Protein AF-A0AAD1A758-F1 (afdb_monomer_lite)

Secondary structure (DSSP, 8-state):
---S--TTSGGGSPP-SHHHHHTS-HHHHHHHHHHHHTT----SSS-HHHHHHHHHHHHHTTSS-TT--HHHHHHHHHHSGGG--STTHHHHHHHHHHHHHHTTS--

Sequence (107 aa):
MSNEPDFKNPNREPVTSLMDLALLDDDEMAEGYQDGAGGLPCGDNRSRSYWHGWRNGARDRGHRDRAGDMWDALLAGNVTPEGRGLAELPARIEECRKVLREAGALA

pLDDT: mean 93.77, std 5.73, range [60.0, 98.62]

Foldseek 3Di:
DDLAADPVQQLRHFQQALLSLLLADPVLLCCLLVCLLVLHDQDDPGGNSSSNSNLNNVLVNVVDPVVRDPSVVRNCCRQQNVNHCPVVSVVSSVVSNVVCVVVVNHD

Radius of gyration: 13.74 Å; chains: 1; bounding box: 32×32×36 Å

Structure (mmCIF, N/CA/C/O backbone):
data_AF-A0AAD1A758-F1
#
_entry.id   AF-A0AAD1A758-F1
#
loop_
_atom_site.group_PDB
_atom_site.id
_atom_site.type_symbol
_atom_site.label_atom_id
_atom_site.label_alt_id
_atom_site.label_comp_id
_atom_site.label_asym_id
_atom_site.label_entity_id
_atom_site.label_seq_id
_atom_site.pdbx_PDB_ins_code
_atom_site.Cartn_x
_atom_site.Cartn_y
_atom_site.Cartn_z
_atom_site.occupancy
_atom_site.B_iso_or_equiv
_atom_site.auth_seq_id
_atom_site.auth_comp_id
_atom_site.auth_asym_id
_atom_site.auth_atom_id
_atom_site.pdbx_PDB_model_num
ATOM 1 N N . MET A 1 1 ? -1.442 12.286 -17.701 1.00 60.00 1 MET A N 1
ATOM 2 C CA . MET A 1 1 ? -1.411 12.388 -16.229 1.00 60.00 1 MET A CA 1
ATOM 3 C C . MET A 1 1 ? -0.347 11.447 -15.698 1.00 60.00 1 MET A C 1
ATOM 5 O O . MET A 1 1 ? -0.018 10.485 -16.384 1.00 60.00 1 MET A O 1
ATOM 9 N N . SER A 1 2 ? 0.262 11.786 -14.566 1.00 72.56 2 SER A N 1
ATOM 10 C CA . SER A 1 2 ? 1.348 11.002 -13.978 1.00 72.56 2 SER A CA 1
ATOM 11 C C . SER A 1 2 ? 0.767 9.902 -13.089 1.00 72.56 2 SER A C 1
ATOM 13 O O . SER A 1 2 ? -0.127 10.189 -12.301 1.00 72.56 2 SER A O 1
ATOM 15 N N . ASN A 1 3 ? 1.268 8.668 -13.194 1.00 81.75 3 ASN A N 1
ATOM 16 C CA . ASN A 1 3 ? 0.936 7.597 -12.240 1.00 81.75 3 ASN A CA 1
ATOM 17 C C . ASN A 1 3 ? 1.796 7.675 -10.959 1.00 81.75 3 ASN A C 1
ATOM 19 O O . ASN A 1 3 ? 1.724 6.782 -10.111 1.00 81.75 3 ASN A O 1
ATOM 23 N N . GLU A 1 4 ? 2.630 8.713 -10.855 1.00 88.44 4 GLU A N 1
ATOM 24 C CA . GLU A 1 4 ? 3.486 8.982 -9.704 1.00 88.44 4 GLU A CA 1
ATOM 25 C C . GLU A 1 4 ? 2.692 9.506 -8.498 1.00 88.44 4 GLU A C 1
ATOM 27 O O . GLU A 1 4 ? 1.571 9.996 -8.662 1.00 88.44 4 GLU A O 1
ATOM 32 N N . PRO A 1 5 ? 3.273 9.422 -7.289 1.00 91.19 5 PRO A N 1
ATOM 33 C CA . PRO A 1 5 ? 2.699 10.014 -6.087 1.00 91.19 5 PRO A CA 1
ATOM 34 C C . PRO A 1 5 ? 2.283 11.479 -6.264 1.00 91.19 5 PRO A C 1
ATOM 36 O O . PRO A 1 5 ? 3.038 12.292 -6.802 1.00 91.19 5 PRO A O 1
ATOM 39 N N . ASP A 1 6 ? 1.106 11.824 -5.744 1.00 91.38 6 ASP A N 1
ATOM 40 C CA . ASP A 1 6 ? 0.581 13.191 -5.713 1.00 91.38 6 ASP A CA 1
ATOM 41 C C . ASP A 1 6 ? -0.119 13.453 -4.377 1.00 91.38 6 ASP A C 1
ATOM 43 O O . ASP A 1 6 ? -1.262 13.065 -4.171 1.00 91.38 6 ASP A O 1
ATOM 47 N N . PHE A 1 7 ? 0.555 14.170 -3.477 1.00 89.12 7 PHE A N 1
ATOM 48 C CA . PHE A 1 7 ? 0.037 14.509 -2.146 1.00 89.12 7 PHE A CA 1
ATOM 49 C C . PHE A 1 7 ? -1.153 15.483 -2.160 1.00 89.12 7 PHE A C 1
ATOM 51 O O . PHE A 1 7 ? -1.740 15.747 -1.115 1.00 89.12 7 PHE A O 1
ATOM 58 N N . LYS A 1 8 ? -1.519 16.048 -3.319 1.00 91.12 8 LYS A N 1
ATOM 59 C CA . LYS A 1 8 ? -2.756 16.832 -3.467 1.00 91.12 8 LYS A CA 1
ATOM 60 C C . LYS A 1 8 ? -3.964 15.949 -3.775 1.00 91.12 8 LYS A C 1
ATOM 62 O O . LYS A 1 8 ? -5.094 16.415 -3.640 1.00 91.12 8 LYS A O 1
ATOM 67 N N . ASN A 1 9 ? -3.734 14.704 -4.187 1.00 90.81 9 ASN A N 1
ATOM 68 C CA . ASN A 1 9 ? -4.764 13.715 -4.449 1.00 90.81 9 ASN A CA 1
ATOM 69 C C . ASN A 1 9 ? -4.639 12.574 -3.423 1.00 90.81 9 ASN A C 1
ATOM 71 O O . ASN A 1 9 ? -3.724 11.761 -3.541 1.00 90.81 9 ASN A O 1
ATOM 75 N N . PRO A 1 10 ? -5.562 12.440 -2.454 1.00 91.69 10 PRO A N 1
ATOM 76 C CA . PRO A 1 10 ? -5.470 11.391 -1.435 1.00 91.69 10 PRO A CA 1
ATOM 77 C C . PRO A 1 10 ? -5.455 9.971 -2.030 1.00 91.69 10 PRO A C 1
ATOM 79 O O . PRO A 1 10 ? -4.877 9.061 -1.444 1.00 91.69 10 PRO A O 1
ATOM 82 N N . ASN A 1 11 ? -5.997 9.766 -3.237 1.00 94.12 11 ASN A N 1
ATOM 83 C CA . ASN A 1 11 ? -5.939 8.470 -3.926 1.00 94.12 11 ASN A CA 1
ATOM 84 C C . ASN A 1 11 ? -4.559 8.152 -4.528 1.00 94.12 11 ASN A C 1
ATOM 86 O O . ASN A 1 11 ? -4.317 7.030 -4.968 1.00 94.12 11 ASN A O 1
ATOM 90 N N . ARG A 1 12 ? -3.654 9.133 -4.565 1.00 94.00 12 ARG A N 1
ATOM 91 C CA . ARG A 1 12 ? -2.264 9.024 -5.032 1.00 94.00 12 ARG A CA 1
ATOM 92 C C . ARG A 1 12 ? -1.262 9.241 -3.899 1.00 94.00 12 ARG A C 1
ATOM 94 O O . ARG A 1 12 ? -0.074 9.444 -4.157 1.00 94.00 12 ARG A O 1
ATOM 101 N N . GLU A 1 13 ? -1.723 9.232 -2.652 1.00 94.75 13 GLU A N 1
ATOM 102 C CA . GLU A 1 13 ? -0.850 9.332 -1.492 1.00 94.75 13 GLU A CA 1
ATOM 103 C C . GLU A 1 13 ? -0.233 7.958 -1.184 1.00 94.75 13 GLU A C 1
ATOM 105 O O . GLU A 1 13 ? -0.976 6.993 -0.959 1.00 94.75 13 GLU A O 1
ATOM 110 N N . PRO A 1 14 ? 1.108 7.825 -1.174 1.00 96.12 14 PRO A N 1
ATOM 111 C CA . PRO A 1 14 ? 1.768 6.555 -0.903 1.00 96.12 14 PRO A CA 1
ATOM 112 C C . PRO A 1 14 ? 1.360 5.943 0.432 1.00 96.12 14 PRO A C 1
ATOM 114 O O . PRO A 1 14 ? 1.117 6.640 1.413 1.00 96.12 14 PRO A O 1
ATOM 117 N N . VAL A 1 15 ? 1.322 4.617 0.465 1.00 97.06 15 VAL A N 1
ATOM 118 C CA . VAL A 1 15 ? 1.078 3.849 1.687 1.00 97.06 15 VAL A CA 1
ATOM 119 C C . VAL A 1 15 ? 2.417 3.654 2.367 1.00 97.06 15 VAL A C 1
ATOM 121 O O . VAL A 1 15 ? 3.350 3.177 1.724 1.00 97.06 15 VAL A O 1
ATOM 124 N N . THR A 1 16 ? 2.543 4.048 3.631 1.00 96.44 16 THR A N 1
ATOM 125 C CA . THR A 1 16 ? 3.867 4.097 4.286 1.00 96.44 16 THR A CA 1
ATOM 126 C C . THR A 1 16 ? 3.955 3.330 5.596 1.00 96.44 16 THR A C 1
ATOM 128 O O . THR A 1 16 ? 5.054 3.160 6.113 1.00 96.44 16 THR A O 1
ATOM 131 N N . SER A 1 17 ? 2.849 2.819 6.139 1.00 96.56 17 SER A N 1
ATOM 132 C CA . SER A 1 17 ? 2.855 2.080 7.406 1.00 96.56 17 SER A CA 1
ATOM 133 C C . SER A 1 17 ? 1.921 0.874 7.384 1.00 96.56 17 SER A C 1
ATOM 135 O O . SER A 1 17 ? 1.081 0.738 6.499 1.00 96.56 17 SER A O 1
ATOM 137 N N . LEU A 1 18 ? 2.046 0.006 8.392 1.00 96.62 18 LEU A N 1
ATOM 138 C CA . LEU A 1 18 ? 1.172 -1.157 8.540 1.00 96.62 18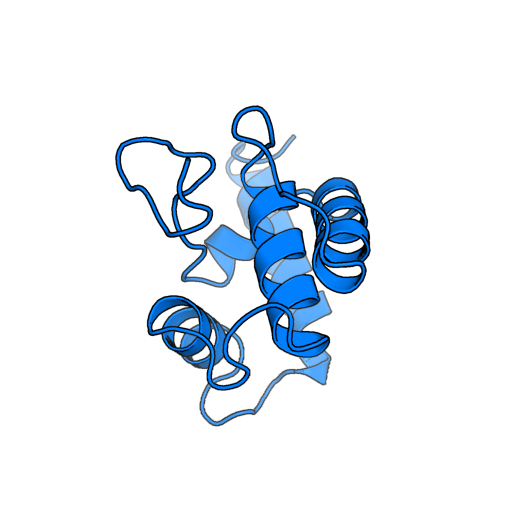 LEU A CA 1
ATOM 139 C C . LEU A 1 18 ? -0.295 -0.769 8.800 1.00 96.62 18 LEU A C 1
ATOM 141 O O . LEU A 1 18 ? -1.188 -1.374 8.221 1.00 96.62 18 LEU A O 1
ATOM 145 N N . MET A 1 19 ? -0.544 0.248 9.634 1.00 96.88 19 MET A N 1
ATOM 146 C CA . MET A 1 19 ? -1.904 0.750 9.898 1.00 96.88 19 MET A CA 1
ATOM 147 C C . MET A 1 19 ? -2.534 1.348 8.640 1.00 96.88 19 MET A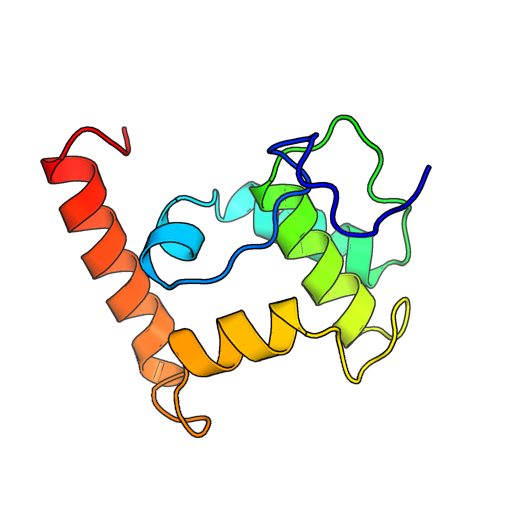 C 1
ATOM 149 O O . MET A 1 19 ? -3.720 1.176 8.390 1.00 96.88 19 MET A O 1
ATOM 153 N N . ASP A 1 20 ? -1.716 2.027 7.843 1.00 96.38 20 ASP A N 1
ATOM 154 C CA . ASP A 1 20 ? -2.128 2.642 6.588 1.00 96.38 20 ASP A CA 1
ATOM 155 C C . ASP A 1 20 ? -2.448 1.587 5.517 1.00 96.38 20 ASP A C 1
ATOM 157 O O . ASP A 1 20 ? -3.464 1.669 4.836 1.00 96.38 20 ASP A O 1
ATOM 161 N N . LEU A 1 21 ? -1.635 0.530 5.439 1.00 97.00 21 LEU A N 1
ATOM 162 C CA . LEU A 1 21 ? -1.908 -0.639 4.603 1.00 97.00 21 LEU A CA 1
ATOM 163 C C . LEU A 1 21 ? -3.192 -1.365 5.035 1.00 97.00 21 LEU A C 1
ATOM 165 O O . LEU A 1 21 ? -3.952 -1.827 4.190 1.00 97.00 21 LEU A O 1
ATOM 169 N N . ALA A 1 22 ? -3.462 -1.438 6.340 1.00 97.81 22 ALA A N 1
ATOM 170 C CA . ALA A 1 22 ? -4.647 -2.100 6.884 1.00 97.81 22 ALA A CA 1
ATOM 171 C C . ALA A 1 22 ? -5.973 -1.390 6.555 1.00 97.81 22 ALA A C 1
ATOM 173 O O . ALA A 1 22 ? -7.017 -2.043 6.593 1.00 97.81 22 ALA A O 1
ATOM 174 N N . LEU A 1 23 ? -5.936 -0.093 6.219 1.00 97.06 23 LEU A N 1
ATOM 175 C CA . LEU A 1 23 ? -7.098 0.689 5.776 1.00 97.06 23 LEU A CA 1
ATOM 176 C C . LEU A 1 23 ? -7.510 0.405 4.327 1.00 97.06 23 LEU A C 1
ATOM 178 O O . LEU A 1 23 ? -8.582 0.841 3.912 1.00 97.06 23 LEU A O 1
ATOM 182 N N . LEU A 1 24 ? -6.659 -0.262 3.545 1.00 97.56 24 LEU A N 1
ATOM 183 C CA . LEU A 1 24 ? -6.942 -0.518 2.139 1.00 97.56 24 LEU A CA 1
ATOM 184 C C . LEU A 1 24 ? -7.913 -1.684 1.964 1.00 97.56 24 LEU A C 1
ATOM 186 O O . LEU A 1 24 ? -7.919 -2.647 2.738 1.00 97.56 24 LEU A O 1
ATOM 190 N N . ASP A 1 25 ? -8.690 -1.574 0.894 1.00 97.44 25 ASP A N 1
ATOM 191 C CA . ASP A 1 25 ? -9.590 -2.610 0.405 1.00 97.44 25 ASP A CA 1
ATOM 192 C C . ASP A 1 25 ? -8.795 -3.651 -0.402 1.00 97.44 25 ASP A C 1
ATOM 194 O O . ASP A 1 25 ? -8.091 -3.309 -1.359 1.00 97.44 25 ASP A O 1
ATOM 198 N N . ASP A 1 26 ? -8.879 -4.918 0.013 1.00 97.38 26 ASP A N 1
ATOM 199 C CA . ASP A 1 26 ? -8.119 -6.017 -0.592 1.00 97.38 26 ASP A CA 1
ATOM 200 C C . ASP A 1 26 ? -8.568 -6.327 -2.026 1.00 97.38 26 ASP A C 1
ATOM 202 O O . ASP A 1 26 ? -7.724 -6.646 -2.869 1.00 97.38 26 ASP A O 1
ATOM 206 N N . ASP A 1 27 ? -9.863 -6.201 -2.323 1.00 98.19 27 ASP A N 1
ATOM 207 C CA . ASP A 1 27 ? -10.418 -6.499 -3.643 1.00 98.19 27 ASP A CA 1
ATOM 208 C C . ASP A 1 27 ? -9.999 -5.420 -4.646 1.00 98.19 27 ASP A C 1
ATOM 210 O O . ASP A 1 27 ? -9.537 -5.731 -5.748 1.00 98.19 27 ASP A O 1
ATOM 214 N N . GLU A 1 28 ? -10.051 -4.146 -4.247 1.00 98.25 28 GLU A N 1
ATOM 215 C CA . GLU A 1 28 ? -9.562 -3.046 -5.083 1.00 98.25 28 GLU A CA 1
ATOM 216 C C . GLU A 1 28 ? -8.042 -3.118 -5.292 1.00 98.25 28 GLU A C 1
ATOM 218 O O . GLU A 1 28 ? -7.560 -2.883 -6.404 1.00 98.25 2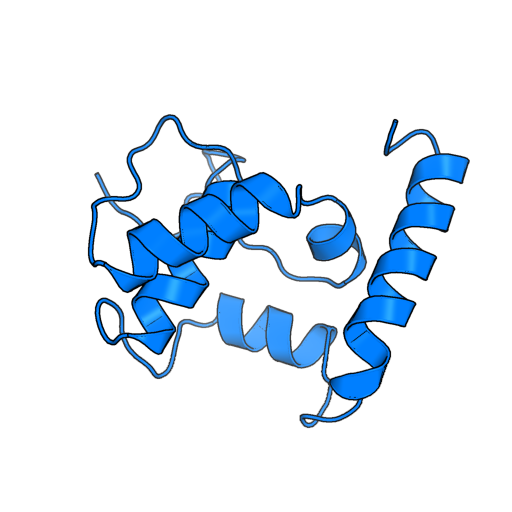8 GLU A O 1
ATOM 223 N N . MET A 1 29 ? -7.267 -3.472 -4.255 1.00 98.38 29 MET A N 1
ATOM 224 C CA . MET A 1 29 ? -5.827 -3.727 -4.398 1.00 98.38 29 MET A CA 1
ATOM 225 C C . MET A 1 29 ? -5.553 -4.865 -5.386 1.00 98.38 29 MET A C 1
ATOM 227 O O . MET A 1 29 ? -4.637 -4.758 -6.205 1.00 98.38 29 MET A O 1
ATOM 231 N N . ALA A 1 30 ? -6.329 -5.949 -5.328 1.00 98.44 30 ALA A N 1
ATOM 232 C CA . ALA A 1 30 ? -6.187 -7.075 -6.239 1.00 98.44 30 ALA A CA 1
ATOM 233 C C . ALA A 1 30 ? -6.527 -6.686 -7.688 1.00 98.44 30 ALA A C 1
ATOM 235 O O . ALA A 1 30 ? -5.757 -7.026 -8.589 1.00 98.44 30 ALA A O 1
ATOM 236 N N . GLU A 1 31 ? -7.612 -5.936 -7.919 1.00 98.38 31 GLU A N 1
ATOM 237 C CA . GLU A 1 31 ? -7.968 -5.387 -9.240 1.00 98.38 31 GLU A CA 1
ATOM 238 C C . GLU A 1 31 ? -6.827 -4.519 -9.786 1.00 98.38 31 GLU A C 1
ATOM 240 O O . GLU A 1 31 ? -6.308 -4.768 -10.878 1.00 98.38 31 GLU A O 1
ATOM 245 N N . GLY A 1 32 ? -6.370 -3.552 -8.985 1.00 98.12 32 GLY A N 1
ATOM 246 C CA . GLY A 1 32 ? -5.274 -2.664 -9.351 1.00 98.12 32 GLY A CA 1
ATOM 247 C C . GLY A 1 32 ? -4.000 -3.428 -9.691 1.00 98.12 32 GLY A C 1
ATOM 248 O O . GLY A 1 32 ? -3.362 -3.138 -10.703 1.00 98.12 32 GLY A O 1
ATOM 249 N N . TYR A 1 33 ? -3.644 -4.442 -8.894 1.00 98.56 33 TYR A N 1
ATOM 250 C CA . TYR A 1 33 ? -2.475 -5.284 -9.148 1.00 98.56 33 TYR A CA 1
ATOM 251 C C . TYR A 1 33 ? -2.536 -5.955 -10.518 1.00 98.56 33 TYR A C 1
ATOM 253 O O . TYR A 1 33 ? -1.538 -5.926 -11.237 1.00 98.56 33 TYR A O 1
ATOM 261 N N . GLN A 1 34 ? -3.678 -6.535 -10.900 1.00 98.62 34 GLN A N 1
ATOM 262 C CA . GLN A 1 34 ? -3.816 -7.188 -12.205 1.00 98.62 34 GLN A CA 1
ATOM 263 C C . GLN A 1 34 ? -3.651 -6.192 -13.355 1.00 98.62 34 GLN A C 1
ATOM 265 O O . GLN A 1 34 ? -2.895 -6.456 -14.292 1.00 98.62 34 GLN A O 1
ATOM 270 N N . ASP A 1 35 ? -4.280 -5.021 -13.258 1.00 97.75 35 ASP A N 1
ATOM 271 C CA . ASP A 1 35 ? -4.185 -3.989 -14.293 1.00 97.75 35 ASP A CA 1
ATOM 272 C C . ASP A 1 35 ? -2.759 -3.430 -14.410 1.00 97.75 35 ASP A C 1
ATOM 274 O O . ASP A 1 35 ? -2.228 -3.274 -15.515 1.00 97.75 35 ASP A O 1
ATOM 278 N N . GLY A 1 36 ? -2.094 -3.193 -13.276 1.00 97.56 36 GLY A N 1
ATOM 279 C CA . GLY A 1 36 ? -0.690 -2.786 -13.236 1.00 97.56 36 GLY A CA 1
ATOM 280 C C . GLY A 1 36 ? 0.231 -3.851 -13.826 1.00 97.56 36 GLY A C 1
ATOM 281 O O . GLY A 1 36 ? 1.099 -3.540 -14.641 1.00 97.56 36 GLY A O 1
ATOM 282 N N . ALA A 1 37 ? 0.003 -5.118 -13.477 1.00 98.25 37 ALA A N 1
ATOM 283 C CA . ALA A 1 37 ? 0.729 -6.264 -14.013 1.00 98.25 37 ALA A CA 1
ATOM 284 C C . ALA A 1 37 ? 0.532 -6.447 -15.528 1.00 98.25 37 ALA A C 1
ATOM 286 O O . ALA A 1 37 ? 1.425 -6.972 -16.189 1.00 98.25 37 ALA A O 1
ATOM 287 N N . GLY A 1 38 ? -0.605 -6.011 -16.075 1.00 97.50 38 GLY A N 1
ATOM 288 C CA . GLY A 1 38 ? -0.879 -5.971 -17.514 1.00 97.50 38 GLY A CA 1
ATOM 289 C C . GLY A 1 38 ? -0.328 -4.734 -18.233 1.00 97.50 38 GLY A C 1
ATOM 290 O O . GLY A 1 38 ? -0.471 -4.629 -19.451 1.00 97.50 38 GLY A O 1
ATOM 291 N N . GLY A 1 39 ? 0.272 -3.784 -17.508 1.00 95.62 39 GLY A N 1
ATOM 292 C CA . GLY A 1 39 ? 0.775 -2.529 -18.069 1.00 95.62 39 GLY A CA 1
ATOM 293 C C . GLY A 1 39 ? -0.330 -1.551 -18.477 1.00 95.62 39 GLY A C 1
ATOM 294 O O . GLY A 1 39 ? -0.084 -0.646 -19.277 1.00 95.62 39 GLY A O 1
ATOM 295 N N . LEU A 1 40 ? -1.548 -1.725 -17.955 1.00 94.88 40 LEU A N 1
ATOM 296 C CA . LEU A 1 40 ? -2.668 -0.832 -18.232 1.00 94.88 40 LEU A CA 1
ATOM 297 C C . LEU A 1 40 ? -2.476 0.512 -17.512 1.00 94.88 40 LEU A C 1
ATOM 299 O O . LEU A 1 40 ? -1.852 0.572 -16.449 1.00 94.88 40 LEU A O 1
ATOM 303 N N . PRO A 1 41 ? -3.003 1.621 -18.056 1.00 90.69 41 PRO A N 1
ATOM 304 C CA . PRO A 1 41 ? -2.986 2.894 -17.351 1.00 90.69 41 PRO A CA 1
ATOM 305 C C . PRO A 1 41 ? -3.869 2.821 -16.099 1.00 90.69 41 PRO A C 1
ATOM 307 O O . PRO A 1 41 ? -5.018 2.401 -16.180 1.00 90.69 41 PRO A O 1
ATOM 310 N N . CYS A 1 42 ? -3.366 3.303 -14.957 1.00 90.69 42 CYS A N 1
ATOM 311 C CA . CYS A 1 42 ? -4.135 3.324 -13.709 1.00 90.69 42 CYS A CA 1
ATOM 312 C C . CYS A 1 42 ? -5.409 4.185 -13.815 1.00 90.69 42 CYS A C 1
ATOM 314 O O . CYS A 1 42 ? -6.434 3.850 -13.235 1.00 90.69 42 CYS A O 1
ATOM 316 N N . GLY A 1 43 ? -5.339 5.318 -14.528 1.00 85.62 43 GLY A N 1
ATOM 317 C CA . GLY A 1 43 ? -6.399 6.337 -14.524 1.00 85.62 43 GLY A CA 1
ATOM 318 C C . GLY A 1 43 ? -6.452 7.132 -13.211 1.00 85.62 43 GLY A C 1
ATOM 319 O O . GLY A 1 43 ? -5.902 6.698 -12.202 1.00 85.62 43 GLY A O 1
ATOM 320 N N . ASP A 1 44 ? -7.063 8.322 -13.223 1.00 83.19 44 ASP A N 1
ATOM 321 C CA . ASP A 1 44 ? -7.075 9.257 -12.073 1.00 83.19 44 ASP A CA 1
ATOM 322 C C . ASP A 1 44 ? -8.320 9.152 -11.183 1.00 83.19 44 ASP A C 1
ATOM 324 O O . ASP A 1 44 ? -8.376 9.753 -10.114 1.00 83.19 44 ASP A O 1
ATOM 328 N N . ASN A 1 45 ? -9.319 8.389 -11.617 1.00 85.94 45 ASN A N 1
ATOM 329 C CA . ASN A 1 45 ? -10.597 8.187 -10.935 1.00 85.94 45 ASN A CA 1
ATOM 330 C C . ASN A 1 45 ? -10.629 6.904 -10.088 1.00 85.94 45 ASN A C 1
ATOM 332 O O . ASN A 1 45 ? -11.708 6.398 -9.784 1.00 85.94 45 ASN A O 1
ATOM 336 N N . ARG A 1 46 ? -9.462 6.349 -9.758 1.00 94.19 46 ARG A N 1
ATOM 337 C CA . ARG A 1 46 ? -9.332 5.128 -8.960 1.00 94.19 46 ARG A CA 1
ATOM 338 C C . ARG A 1 46 ? -9.093 5.456 -7.493 1.00 94.19 46 ARG A C 1
ATOM 340 O O . ARG A 1 46 ? -8.624 6.547 -7.167 1.00 94.19 46 ARG A O 1
ATOM 347 N N . SER A 1 47 ? -9.439 4.515 -6.624 1.00 96.56 47 SER A N 1
ATOM 348 C CA . SER A 1 47 ? -9.198 4.618 -5.190 1.00 96.56 47 SER A CA 1
ATOM 349 C C . SER A 1 47 ? -7.708 4.503 -4.858 1.00 96.56 47 SER A C 1
ATOM 351 O O . SER A 1 47 ? -6.885 4.069 -5.674 1.00 96.56 47 SER A O 1
ATOM 353 N N . ARG A 1 48 ? -7.365 4.854 -3.617 1.00 96.56 48 ARG A N 1
ATOM 354 C CA . ARG A 1 48 ? -6.022 4.644 -3.071 1.00 96.56 48 ARG A CA 1
ATOM 355 C C . ARG A 1 48 ? -5.636 3.162 -3.018 1.00 96.56 48 ARG A C 1
ATOM 357 O O . ARG A 1 48 ? -4.500 2.831 -3.353 1.00 96.56 48 ARG A O 1
ATOM 364 N N . SER A 1 49 ? -6.575 2.287 -2.645 1.00 97.94 49 SER A N 1
ATOM 365 C CA . SER A 1 49 ? -6.394 0.828 -2.609 1.00 97.94 49 SER A CA 1
ATOM 366 C C . SER A 1 49 ? -6.014 0.300 -3.991 1.00 97.94 49 SER A C 1
ATOM 368 O O . SER A 1 49 ? -4.965 -0.323 -4.157 1.00 97.94 49 SER A O 1
ATOM 370 N N . TYR A 1 50 ? -6.794 0.659 -5.015 1.00 98.19 50 TYR A N 1
ATOM 371 C CA . TYR A 1 50 ? -6.508 0.285 -6.397 1.00 98.19 50 TYR A CA 1
ATOM 372 C C . TYR A 1 50 ? -5.139 0.798 -6.848 1.00 98.19 50 TYR A C 1
ATOM 374 O O . TYR A 1 50 ? -4.338 0.045 -7.402 1.00 98.19 50 TYR A O 1
ATOM 382 N N . TRP A 1 51 ? -4.822 2.072 -6.598 1.00 97.12 51 TRP A N 1
ATOM 383 C CA . TRP A 1 51 ? -3.540 2.636 -7.021 1.00 97.12 51 TRP A CA 1
ATOM 384 C C . TRP A 1 51 ? -2.341 1.969 -6.332 1.00 97.12 51 TRP A C 1
ATOM 386 O O . TRP A 1 51 ? -1.324 1.726 -6.989 1.00 97.12 51 TRP A O 1
ATOM 396 N N . HIS A 1 52 ? -2.456 1.623 -5.045 1.00 97.44 52 HIS A N 1
ATOM 397 C CA . HIS A 1 52 ? -1.437 0.850 -4.335 1.00 97.44 52 HIS A CA 1
ATOM 398 C C . HIS A 1 52 ? -1.197 -0.508 -5.010 1.00 97.44 52 HIS A C 1
ATOM 400 O O . HIS A 1 52 ? -0.055 -0.842 -5.337 1.00 97.44 52 HIS A O 1
ATOM 406 N N . GLY A 1 53 ? -2.275 -1.247 -5.289 1.00 97.88 53 GLY A N 1
ATOM 407 C CA . GLY A 1 53 ? -2.220 -2.502 -6.035 1.00 97.88 53 GLY A CA 1
ATOM 408 C C . GLY A 1 53 ? -1.545 -2.337 -7.397 1.00 97.88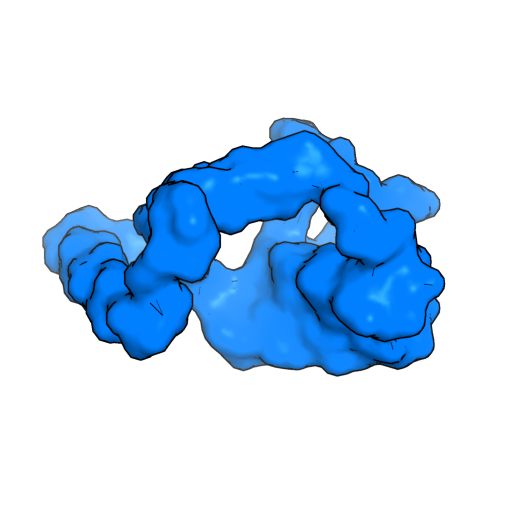 53 GLY A C 1
ATOM 409 O O . GLY A 1 53 ? -0.595 -3.055 -7.717 1.00 97.88 53 GLY A O 1
ATOM 410 N N . TRP A 1 54 ? -1.968 -1.330 -8.164 1.00 97.69 54 TRP A N 1
ATOM 411 C CA . TRP A 1 54 ? -1.428 -1.020 -9.488 1.00 97.69 54 TRP A CA 1
ATOM 412 C C . TRP A 1 54 ? 0.075 -0.750 -9.469 1.00 97.69 54 TRP A C 1
ATOM 414 O O . TRP A 1 54 ? 0.799 -1.285 -10.312 1.00 97.69 54 TRP A O 1
ATOM 424 N N . ARG A 1 55 ? 0.577 0.018 -8.491 1.00 96.50 55 ARG A N 1
ATOM 425 C CA . ARG A 1 55 ? 2.021 0.276 -8.347 1.00 96.50 55 ARG A CA 1
ATOM 426 C C . ARG A 1 55 ? 2.801 -1.018 -8.150 1.00 96.50 55 ARG A C 1
ATOM 428 O O . ARG A 1 55 ? 3.805 -1.218 -8.837 1.00 96.50 55 ARG A O 1
ATOM 435 N N . ASN A 1 56 ? 2.310 -1.899 -7.278 1.00 96.62 56 ASN A N 1
ATOM 436 C CA . ASN A 1 56 ? 2.939 -3.190 -7.008 1.00 96.62 56 ASN A CA 1
ATOM 437 C C . ASN A 1 56 ? 2.955 -4.073 -8.264 1.00 96.62 56 ASN A C 1
ATOM 439 O O . ASN A 1 56 ? 4.017 -4.541 -8.669 1.00 96.62 56 ASN A O 1
ATOM 443 N N . GLY A 1 57 ? 1.812 -4.236 -8.940 1.00 97.56 57 GLY A N 1
ATOM 444 C CA . GLY A 1 57 ? 1.716 -5.056 -10.152 1.00 97.56 57 GLY A CA 1
ATOM 445 C C . GLY A 1 57 ? 2.595 -4.540 -11.294 1.00 97.56 57 GLY A C 1
ATOM 446 O O . GLY A 1 57 ? 3.335 -5.306 -11.917 1.00 97.56 57 GLY A O 1
ATOM 447 N N . ALA A 1 58 ? 2.577 -3.224 -11.529 1.00 96.56 58 ALA A N 1
ATOM 448 C CA . ALA A 1 58 ? 3.380 -2.593 -12.570 1.00 96.56 58 ALA A CA 1
ATOM 449 C C . ALA A 1 58 ? 4.885 -2.735 -12.305 1.00 96.56 58 ALA A C 1
ATOM 451 O O . ALA A 1 58 ? 5.645 -3.024 -13.231 1.00 96.56 58 ALA A O 1
ATOM 452 N N . ARG A 1 59 ? 5.331 -2.590 -11.053 1.00 95.50 59 ARG A N 1
ATOM 453 C CA . ARG A 1 59 ? 6.728 -2.832 -10.665 1.00 95.50 59 ARG A CA 1
ATOM 454 C C . ARG A 1 59 ? 7.118 -4.294 -10.871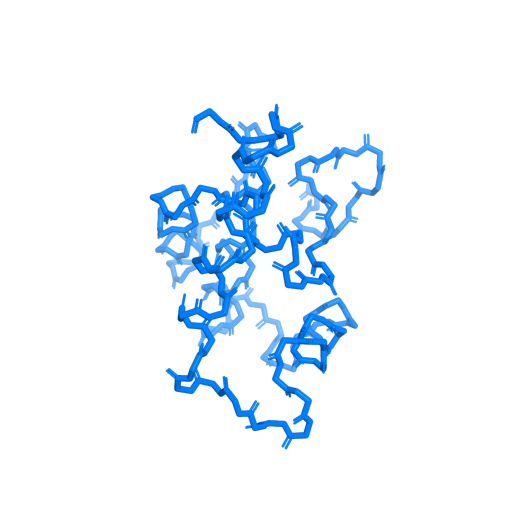 1.00 95.50 59 ARG A C 1
ATOM 456 O O . ARG A 1 59 ? 8.103 -4.580 -11.552 1.00 95.50 59 ARG A O 1
ATOM 463 N N . ASP A 1 60 ? 6.334 -5.217 -10.326 1.00 96.12 60 ASP A N 1
ATOM 464 C CA . ASP A 1 60 ? 6.661 -6.645 -10.314 1.00 96.12 60 ASP A CA 1
ATOM 465 C C . ASP A 1 60 ? 6.722 -7.239 -11.735 1.00 96.12 60 ASP A C 1
ATOM 467 O O . ASP A 1 60 ? 7.502 -8.159 -12.002 1.00 96.12 60 ASP A O 1
ATOM 471 N N . ARG A 1 61 ? 5.956 -6.683 -12.687 1.00 96.94 61 ARG A N 1
ATOM 472 C CA . ARG A 1 61 ? 5.980 -7.081 -14.107 1.00 96.94 61 ARG A CA 1
ATOM 473 C C . ARG A 1 61 ? 6.873 -6.225 -15.005 1.00 96.94 61 ARG A C 1
ATOM 475 O O . ARG A 1 61 ? 7.021 -6.542 -16.181 1.00 96.94 61 ARG A O 1
ATOM 482 N N . GLY A 1 62 ? 7.569 -5.228 -14.458 1.00 94.81 62 GLY A N 1
ATOM 483 C CA . GLY A 1 62 ? 8.531 -4.411 -15.208 1.00 94.81 62 GLY A CA 1
ATOM 484 C C . GLY A 1 62 ? 7.899 -3.334 -16.096 1.00 94.81 62 GLY A C 1
ATOM 485 O O . GLY A 1 62 ? 8.537 -2.864 -17.032 1.00 94.81 62 GLY A O 1
ATOM 486 N N . HIS A 1 63 ? 6.662 -2.935 -15.801 1.00 93.94 63 HIS A N 1
ATOM 487 C CA . HIS A 1 63 ? 6.012 -1.742 -16.357 1.00 93.94 63 HIS A CA 1
ATOM 488 C C . HIS A 1 63 ? 6.355 -0.462 -15.569 1.00 93.94 63 HIS A C 1
ATOM 490 O O . HIS A 1 63 ? 6.009 0.642 -15.987 1.00 93.94 63 HIS A O 1
ATOM 496 N N . ARG A 1 64 ? 7.064 -0.607 -14.443 1.00 91.69 64 ARG A N 1
ATOM 497 C CA . ARG A 1 64 ? 7.778 0.434 -13.687 1.00 91.69 64 ARG A CA 1
ATOM 498 C C . ARG A 1 64 ? 9.184 -0.069 -13.346 1.00 91.69 64 ARG A C 1
ATOM 500 O O . ARG A 1 64 ? 9.469 -1.258 -13.506 1.00 91.69 64 ARG A O 1
ATOM 507 N N . ASP A 1 65 ? 10.053 0.826 -12.876 1.00 89.69 65 ASP A N 1
ATOM 508 C CA . ASP A 1 65 ? 11.380 0.442 -12.383 1.00 89.69 65 ASP A CA 1
ATOM 509 C C . ASP A 1 65 ? 11.246 -0.612 -11.276 1.00 89.69 65 ASP A C 1
ATOM 511 O O . ASP A 1 65 ? 10.563 -0.389 -10.279 1.00 89.69 65 ASP A O 1
ATOM 515 N N . ARG A 1 66 ? 11.901 -1.765 -11.456 1.00 86.25 66 ARG A N 1
ATOM 516 C CA . ARG A 1 66 ? 11.869 -2.880 -10.501 1.00 86.25 66 ARG A CA 1
ATOM 517 C C . ARG A 1 66 ? 12.516 -2.541 -9.167 1.00 86.25 66 ARG A C 1
ATOM 519 O O . ARG A 1 66 ? 12.172 -3.175 -8.175 1.00 86.25 66 ARG A O 1
ATOM 526 N N . ALA A 1 67 ? 13.428 -1.569 -9.138 1.00 85.69 67 ALA A N 1
ATOM 527 C CA . ALA A 1 67 ? 13.975 -1.055 -7.888 1.00 85.69 67 ALA A CA 1
ATOM 528 C C . ALA A 1 67 ? 12.895 -0.384 -7.015 1.00 85.69 67 ALA A C 1
ATOM 530 O O . ALA A 1 67 ? 13.109 -0.210 -5.817 1.00 85.69 67 ALA A O 1
ATOM 531 N N . GLY A 1 68 ? 11.732 -0.064 -7.597 1.00 87.00 68 GLY A N 1
ATOM 532 C CA . GLY A 1 68 ? 10.690 0.715 -6.947 1.00 87.00 68 GLY A CA 1
ATOM 533 C C . GLY A 1 68 ? 11.114 2.167 -6.756 1.00 87.00 68 GLY A C 1
ATOM 534 O O . GLY A 1 68 ? 12.121 2.627 -7.296 1.00 87.00 68 GLY A O 1
ATOM 535 N N . ASP A 1 69 ? 10.330 2.898 -5.976 1.00 92.19 69 ASP A N 1
ATOM 536 C CA . ASP A 1 69 ? 10.684 4.237 -5.508 1.00 92.19 69 ASP A CA 1
ATOM 537 C C . ASP A 1 69 ? 10.897 4.268 -3.981 1.00 92.19 69 ASP A C 1
ATOM 539 O O . ASP A 1 69 ? 10.792 3.259 -3.278 1.00 92.19 69 ASP A O 1
ATOM 543 N N . MET A 1 70 ? 11.229 5.446 -3.446 1.00 94.62 70 MET A N 1
ATOM 544 C CA . MET A 1 70 ? 11.465 5.629 -2.010 1.00 94.62 70 MET A CA 1
ATOM 545 C C . MET A 1 70 ? 10.262 5.211 -1.147 1.00 94.62 70 MET A C 1
ATOM 547 O O . MET A 1 70 ? 10.453 4.782 -0.010 1.00 94.62 70 MET A O 1
ATOM 551 N N . TRP A 1 71 ? 9.034 5.320 -1.656 1.00 95.12 71 TRP A N 1
ATOM 552 C CA . TRP A 1 71 ? 7.834 4.988 -0.892 1.00 95.12 71 TRP A CA 1
ATOM 553 C C . TRP A 1 71 ? 7.623 3.485 -0.791 1.00 95.12 71 TRP A C 1
ATOM 555 O O . TRP A 1 71 ? 7.215 2.999 0.262 1.00 95.12 71 TRP A O 1
ATOM 565 N N . ASP A 1 72 ? 7.972 2.750 -1.846 1.00 92.25 72 ASP A N 1
ATOM 566 C CA . ASP A 1 72 ? 7.994 1.287 -1.810 1.00 92.25 72 ASP A CA 1
ATOM 567 C C . ASP A 1 72 ? 8.995 0.794 -0.759 1.00 92.25 72 ASP A C 1
ATOM 569 O O . ASP A 1 72 ? 8.676 -0.078 0.052 1.00 92.25 72 ASP A O 1
ATOM 573 N N . ALA A 1 73 ? 10.189 1.397 -0.735 1.00 92.81 73 ALA A N 1
ATOM 574 C CA . ALA A 1 73 ? 11.225 1.081 0.242 1.00 92.81 73 ALA A CA 1
ATOM 575 C C . ALA A 1 73 ? 10.800 1.432 1.679 1.00 92.81 73 ALA A C 1
ATOM 577 O O . ALA A 1 73 ? 11.037 0.646 2.598 1.00 92.81 73 ALA A O 1
ATOM 578 N N . LEU A 1 74 ? 10.142 2.580 1.878 1.00 95.38 74 LEU A N 1
ATOM 579 C CA . LEU A 1 74 ? 9.645 3.006 3.186 1.00 95.38 74 LEU A CA 1
ATOM 580 C C . LEU A 1 74 ? 8.579 2.045 3.721 1.00 95.38 74 LEU A C 1
ATOM 582 O O . LEU A 1 74 ? 8.677 1.604 4.868 1.00 95.38 74 LEU A O 1
ATOM 586 N N . LEU A 1 75 ? 7.595 1.678 2.893 1.00 95.44 75 LEU A N 1
ATOM 587 C CA . LEU A 1 75 ? 6.580 0.709 3.290 1.00 95.44 75 LEU A CA 1
ATOM 588 C C . LEU A 1 75 ? 7.221 -0.633 3.631 1.00 95.44 75 LEU A C 1
ATOM 590 O O . LEU A 1 75 ? 6.979 -1.147 4.719 1.00 95.44 75 LEU A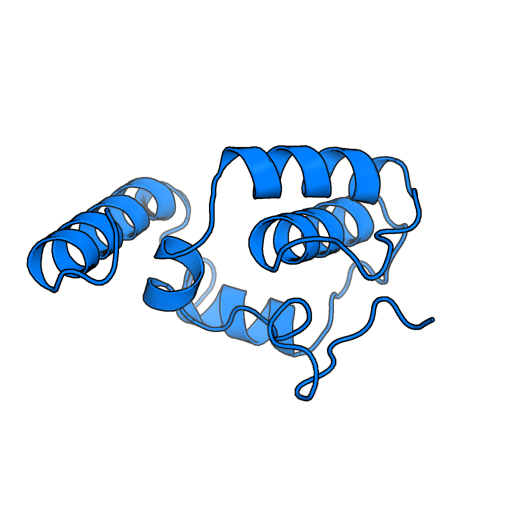 O 1
ATOM 594 N N . ALA A 1 76 ? 8.068 -1.168 2.744 1.00 93.31 76 ALA A N 1
ATOM 595 C CA . ALA A 1 76 ? 8.753 -2.441 2.949 1.00 93.31 76 ALA A CA 1
ATOM 596 C C . ALA A 1 76 ? 9.564 -2.456 4.254 1.00 93.31 76 ALA A C 1
ATOM 598 O O . ALA A 1 76 ? 9.488 -3.423 5.011 1.00 93.31 76 ALA A O 1
ATOM 599 N N . GLY A 1 77 ? 10.284 -1.375 4.567 1.00 94.56 77 GLY A N 1
ATOM 600 C CA . GLY A 1 77 ? 11.013 -1.238 5.828 1.00 94.56 77 GLY A CA 1
ATOM 601 C C . GLY A 1 77 ? 10.101 -1.218 7.059 1.00 94.56 77 GLY A C 1
ATOM 602 O O . GLY A 1 77 ? 10.436 -1.819 8.078 1.00 94.56 77 GLY A O 1
ATOM 603 N N . ASN A 1 78 ? 8.928 -0.589 6.958 1.00 95.00 78 ASN A N 1
ATOM 604 C CA . ASN A 1 78 ? 7.976 -0.477 8.065 1.00 95.00 78 ASN A CA 1
ATOM 605 C C . ASN A 1 78 ? 7.138 -1.746 8.283 1.00 95.00 78 ASN A C 1
ATOM 607 O O . ASN A 1 78 ? 6.769 -2.056 9.419 1.00 95.00 78 ASN A O 1
ATOM 611 N N . VAL A 1 79 ? 6.826 -2.498 7.224 1.00 94.69 79 VAL A N 1
ATOM 612 C CA . VAL A 1 79 ? 6.000 -3.714 7.324 1.00 94.69 79 VAL A CA 1
ATOM 613 C C . VAL A 1 79 ? 6.842 -4.976 7.458 1.00 94.69 79 VAL A C 1
ATOM 615 O O . VAL A 1 79 ? 6.440 -5.893 8.170 1.00 94.69 79 VAL A O 1
ATOM 618 N N . THR A 1 80 ? 8.034 -5.004 6.868 1.00 93.44 80 THR A N 1
ATOM 619 C CA . THR A 1 80 ? 8.977 -6.129 6.912 1.00 93.44 80 THR A CA 1
ATOM 620 C C . THR A 1 80 ? 10.391 -5.635 7.237 1.00 93.44 80 THR A C 1
ATOM 622 O O . THR A 1 80 ? 11.268 -5.636 6.367 1.00 93.44 80 THR A O 1
ATOM 625 N N . PRO A 1 81 ? 10.645 -5.175 8.476 1.00 89.44 81 PRO A N 1
ATOM 626 C CA . PRO A 1 81 ? 11.949 -4.642 8.853 1.00 89.44 81 PRO A CA 1
ATOM 627 C C . PRO A 1 81 ? 13.041 -5.696 8.651 1.00 89.44 81 PRO A C 1
ATOM 629 O O . PRO A 1 81 ? 12.899 -6.849 9.068 1.00 89.44 81 PRO A O 1
ATOM 632 N N . GLU A 1 82 ? 14.125 -5.296 7.982 1.00 88.00 82 GLU A N 1
ATOM 633 C CA . GLU A 1 82 ? 15.231 -6.182 7.576 1.00 88.00 82 GLU A CA 1
ATOM 634 C C . GLU A 1 82 ? 14.779 -7.390 6.724 1.00 88.00 82 GLU A C 1
ATOM 636 O O . GLU A 1 82 ? 15.425 -8.436 6.721 1.00 88.00 82 GLU A O 1
ATOM 641 N N . GLY A 1 83 ? 13.645 -7.275 6.022 1.00 85.88 83 GLY A N 1
ATOM 642 C CA . GLY A 1 83 ? 13.073 -8.357 5.214 1.00 85.88 83 GLY A CA 1
ATOM 643 C C . GLY A 1 83 ? 12.450 -9.495 6.031 1.00 85.88 83 GLY A C 1
ATOM 644 O O . GLY A 1 83 ? 12.132 -10.545 5.475 1.00 85.88 83 GLY A O 1
ATOM 645 N N . ARG A 1 84 ? 12.272 -9.320 7.346 1.00 90.44 84 ARG A N 1
ATOM 646 C CA . ARG A 1 84 ? 11.654 -10.314 8.238 1.00 90.44 84 ARG A CA 1
ATOM 647 C C . ARG A 1 84 ? 10.150 -10.086 8.381 1.00 90.44 84 ARG A C 1
ATOM 649 O O . ARG A 1 84 ? 9.651 -8.992 8.133 1.00 90.44 84 ARG A O 1
ATOM 656 N N . GLY A 1 85 ? 9.431 -11.104 8.853 1.00 89.44 85 GLY A N 1
ATOM 657 C CA . GLY A 1 85 ? 8.030 -10.957 9.261 1.00 89.44 85 GLY A CA 1
ATOM 658 C C . GLY A 1 85 ? 7.010 -10.995 8.118 1.00 89.44 85 GLY A C 1
ATOM 659 O O . GLY A 1 85 ? 5.867 -10.586 8.321 1.00 89.44 85 GLY A O 1
ATOM 660 N N . LEU A 1 86 ? 7.424 -11.412 6.913 1.00 90.31 86 LEU A N 1
ATOM 661 C CA . LEU A 1 86 ? 6.553 -11.474 5.736 1.00 90.31 86 LEU A CA 1
ATOM 662 C C . LEU A 1 86 ? 5.475 -12.560 5.877 1.00 90.31 86 LEU A C 1
ATOM 664 O O . LEU A 1 86 ? 4.340 -12.342 5.468 1.00 90.31 86 LEU A O 1
ATOM 668 N N . ALA A 1 87 ? 5.810 -13.705 6.480 1.00 94.25 87 ALA A N 1
ATOM 669 C CA . ALA A 1 87 ? 4.859 -14.799 6.687 1.00 94.25 87 ALA A CA 1
ATOM 670 C C . ALA A 1 87 ? 3.741 -14.412 7.671 1.00 94.25 87 ALA A C 1
ATOM 672 O O . ALA A 1 87 ? 2.600 -14.844 7.535 1.00 94.25 87 ALA A O 1
ATOM 673 N N . GLU A 1 88 ? 4.062 -13.560 8.640 1.00 95.25 88 GLU A N 1
ATOM 674 C CA . GLU A 1 88 ? 3.161 -13.074 9.680 1.00 95.25 88 GLU A CA 1
ATOM 675 C C . GLU A 1 88 ? 2.435 -11.785 9.275 1.00 95.25 88 GLU A C 1
ATOM 677 O O . GLU A 1 88 ? 1.538 -11.334 9.990 1.00 95.25 88 GLU A O 1
ATOM 682 N N . LEU A 1 89 ? 2.813 -11.168 8.150 1.00 94.38 89 LEU A N 1
ATOM 683 C CA . LEU A 1 89 ? 2.247 -9.900 7.696 1.00 94.38 89 LEU A CA 1
ATOM 684 C C . LEU A 1 89 ? 0.712 -9.944 7.569 1.00 94.38 89 LEU A C 1
ATOM 686 O O . LEU A 1 89 ? 0.086 -9.020 8.087 1.00 94.38 89 LEU A O 1
ATOM 690 N N . PRO A 1 90 ? 0.077 -10.994 7.003 1.00 95.44 90 PRO A N 1
ATOM 691 C CA . PRO A 1 90 ? -1.385 -11.066 6.947 1.00 95.44 90 PRO A CA 1
ATOM 692 C C . PRO A 1 90 ? -2.040 -11.032 8.333 1.00 95.44 90 PRO A C 1
ATOM 694 O O . PRO A 1 90 ? -3.007 -10.306 8.545 1.00 95.44 90 PRO A O 1
ATOM 697 N N . ALA A 1 91 ? -1.478 -11.758 9.305 1.00 97.00 91 ALA A N 1
ATOM 698 C CA . ALA A 1 91 ? -1.989 -11.756 10.674 1.00 97.00 91 ALA A CA 1
ATOM 699 C C . ALA A 1 91 ? -1.838 -10.372 11.322 1.00 97.00 91 ALA A C 1
ATOM 701 O O . ALA A 1 91 ? -2.764 -9.876 11.952 1.00 97.00 91 ALA A O 1
ATOM 702 N N . ARG A 1 92 ? -0.693 -9.712 11.117 1.00 96.94 92 ARG A N 1
ATOM 703 C CA . ARG A 1 92 ? -0.436 -8.357 11.627 1.00 96.94 92 ARG A CA 1
ATOM 704 C C . ARG A 1 92 ? -1.370 -7.310 11.011 1.00 96.94 92 ARG A C 1
ATOM 706 O O . ARG A 1 92 ? -1.807 -6.417 11.729 1.00 96.94 92 ARG A O 1
ATOM 713 N N . ILE A 1 93 ? -1.688 -7.424 9.719 1.00 97.56 93 ILE A N 1
ATOM 714 C CA . ILE A 1 93 ? -2.689 -6.574 9.056 1.00 97.56 93 ILE A CA 1
ATOM 715 C C . ILE A 1 93 ? -4.062 -6.783 9.698 1.00 97.56 93 ILE A C 1
ATOM 717 O O . ILE A 1 93 ? -4.727 -5.801 10.020 1.00 97.56 93 ILE A O 1
ATOM 721 N N . GLU A 1 94 ? -4.474 -8.030 9.943 1.00 97.94 94 GLU A N 1
ATOM 722 C CA . GLU A 1 94 ? -5.771 -8.295 10.577 1.00 97.94 94 GLU A CA 1
ATOM 723 C C . GLU A 1 94 ? -5.835 -7.764 12.016 1.00 97.94 94 GLU A C 1
ATOM 725 O O . GLU A 1 94 ? -6.850 -7.191 12.407 1.00 97.94 94 GLU A O 1
ATOM 730 N N . GLU A 1 95 ? -4.754 -7.857 12.797 1.00 98.00 95 GLU A N 1
ATOM 731 C CA . GLU A 1 95 ? -4.700 -7.212 14.117 1.00 98.00 95 GLU A CA 1
ATOM 732 C C . GLU A 1 95 ? -4.852 -5.684 14.019 1.00 98.00 95 GLU A C 1
ATOM 734 O O . GLU A 1 95 ? -5.611 -5.088 14.783 1.00 98.00 95 GLU A O 1
ATOM 739 N N . CYS A 1 96 ? -4.213 -5.036 13.039 1.00 98.06 96 CYS A N 1
ATOM 740 C CA . CYS A 1 96 ? -4.423 -3.609 12.779 1.00 98.06 96 CYS A CA 1
ATOM 741 C C . CYS A 1 96 ? -5.877 -3.300 12.390 1.00 98.06 96 CYS A C 1
ATOM 743 O O . CYS A 1 96 ? -6.446 -2.327 12.885 1.00 98.06 96 CYS A O 1
ATOM 745 N N . ARG A 1 97 ? -6.508 -4.135 11.556 1.00 98.31 97 ARG A N 1
ATOM 746 C CA . ARG A 1 97 ? -7.922 -3.983 11.178 1.00 98.31 97 ARG A CA 1
ATOM 747 C C . ARG A 1 97 ? -8.851 -4.094 12.381 1.00 98.31 97 ARG A C 1
ATOM 749 O O . ARG A 1 97 ? -9.783 -3.303 12.481 1.00 98.31 97 ARG A O 1
ATOM 756 N N . LYS A 1 98 ? -8.591 -5.007 13.323 1.00 98.12 98 LYS A N 1
ATOM 757 C CA . LYS A 1 98 ? -9.353 -5.091 14.583 1.00 98.12 98 LYS A CA 1
ATOM 758 C C . LYS A 1 98 ? -9.281 -3.782 15.366 1.00 98.12 98 LYS A C 1
ATOM 760 O O . LYS A 1 98 ? -10.325 -3.228 15.691 1.00 98.12 98 LYS A O 1
ATOM 765 N N . VAL A 1 99 ? -8.075 -3.249 15.575 1.00 97.88 99 VAL A N 1
ATOM 766 C CA . VAL A 1 99 ? -7.872 -1.959 16.262 1.00 97.88 99 VAL A CA 1
ATOM 767 C C . VAL A 1 99 ? -8.606 -0.823 15.543 1.00 97.88 99 VAL A C 1
ATOM 769 O O . VAL A 1 99 ? -9.239 0.014 16.182 1.00 97.88 99 VAL A O 1
ATOM 772 N N . LEU A 1 100 ? -8.562 -0.793 14.210 1.00 96.94 100 LEU A N 1
ATOM 773 C CA . LEU A 1 100 ? -9.251 0.219 13.406 1.00 96.94 100 LEU A CA 1
ATOM 774 C C . LEU A 1 100 ? -10.781 0.119 13.509 1.00 96.94 100 LEU A C 1
ATOM 776 O O . LEU A 1 100 ? -11.438 1.155 13.604 1.00 96.94 100 LEU A O 1
ATOM 780 N N . ARG A 1 101 ? -11.351 -1.094 13.538 1.00 97.44 101 ARG A N 1
ATOM 781 C CA . ARG A 1 101 ? -12.792 -1.309 13.771 1.00 97.44 101 ARG A CA 1
ATOM 782 C C . ARG A 1 101 ? -13.198 -0.867 15.179 1.00 97.44 101 ARG A C 1
ATOM 784 O O . ARG A 1 101 ? -14.183 -0.155 15.334 1.00 97.44 101 ARG A O 1
ATOM 791 N N . GLU A 1 102 ? -12.413 -1.217 16.199 1.00 97.38 102 GLU A N 1
ATOM 792 C CA . GLU A 1 102 ? -12.644 -0.779 17.588 1.00 97.38 102 GLU A CA 1
ATOM 793 C C . GLU A 1 102 ? -12.595 0.750 17.734 1.00 97.38 102 GLU A C 1
ATOM 795 O O . GLU A 1 102 ? -13.351 1.328 18.513 1.00 97.38 102 GLU A O 1
ATOM 800 N N . ALA A 1 103 ? -11.746 1.413 16.947 1.00 95.69 103 ALA A N 1
ATOM 801 C CA . ALA A 1 103 ? -11.648 2.868 16.884 1.00 95.69 103 ALA A CA 1
ATOM 802 C C . ALA A 1 103 ? -12.716 3.538 15.990 1.00 95.69 103 ALA A C 1
ATOM 804 O O . ALA A 1 103 ? -12.755 4.766 15.921 1.00 95.69 103 ALA A O 1
ATOM 805 N N . GLY A 1 104 ? -13.562 2.769 15.290 1.00 94.56 104 GLY A N 1
ATOM 806 C CA . GLY A 1 104 ? -14.569 3.284 14.352 1.00 94.56 104 GLY A CA 1
ATOM 807 C C . GLY A 1 104 ? -14.000 3.853 13.044 1.00 94.56 104 GLY A C 1
ATOM 808 O O . GLY A 1 104 ? -14.685 4.606 12.355 1.00 94.56 104 GLY A O 1
ATOM 809 N N . ALA A 1 105 ? -12.747 3.531 12.713 1.00 90.38 105 ALA A N 1
ATOM 810 C CA . ALA A 1 105 ? -12.059 3.967 11.495 1.00 90.38 105 ALA A CA 1
ATOM 811 C C . ALA A 1 105 ? -12.249 3.001 10.309 1.00 90.38 105 ALA A C 1
ATOM 813 O O . ALA A 1 105 ? -11.983 3.370 9.167 1.00 90.38 105 ALA A O 1
ATOM 814 N N . LEU A 1 106 ? -12.714 1.780 10.578 1.00 88.56 106 LEU A N 1
ATOM 815 C CA . LEU A 1 106 ? -13.198 0.816 9.592 1.00 88.56 106 LEU A CA 1
ATOM 816 C C . LEU A 1 106 ? -14.616 0.386 9.975 1.00 88.56 106 LEU A C 1
ATOM 818 O O . LEU A 1 106 ? -14.929 0.304 11.165 1.00 88.56 106 LEU A O 1
ATOM 822 N N . ALA A 1 107 ? -15.447 0.141 8.959 1.00 76.25 107 ALA A N 1
ATOM 823 C CA . ALA A 1 107 ? -16.812 -0.359 9.119 1.00 76.25 107 ALA A CA 1
ATOM 824 C C . ALA A 1 107 ? -16.853 -1.844 9.519 1.00 76.25 107 ALA A C 1
ATOM 826 O O . ALA A 1 107 ? -15.886 -2.584 9.210 1.00 76.25 107 ALA A O 1
#